Protein AF-A0A7S4N6F6-F1 (afdb_monomer_lite)

InterPro domains:
  IPR013865 Protein FAM32A [PTHR13282] (11-123)

Organism: NCBI:txid180227

Sequence (123 aa):
MFLQTANRMADSYENVQTGKLKLKKSDKMLAVKGDKKKKRRKKKKIVEEYPSSPPRDVDPPLEHGFVDTRTEAEKRFDKIQREREEKKIDQMAEKSYKERVQGLNSYLDKLPQHFDIPKVGPG

Secondary structure (DSSP, 8-state):
-------SSSGGGTT---S----TTGGGSS-----------------------------------------HHHHHHHHHHHHHHHHHHHHHHHS-HHHHHHHHHHHHHHS-S--S-------

Radius of gyration: 31.44 Å; chains: 1; bounding box: 40×61×106 Å

Structure (mmCIF, N/CA/C/O backbone):
data_AF-A0A7S4N6F6-F1
#
_entry.id   AF-A0A7S4N6F6-F1
#
loop_
_atom_site.group_PDB
_atom_site.id
_atom_site.type_symbol
_atom_site.label_atom_id
_atom_site.label_alt_id
_atom_site.label_comp_id
_atom_site.label_asym_id
_atom_site.label_entity_id
_atom_site.label_seq_id
_atom_site.pdbx_PDB_ins_code
_atom_site.Cartn_x
_atom_site.Cartn_y
_atom_site.Cartn_z
_atom_site.occupancy
_atom_site.B_iso_or_equiv
_atom_site.auth_seq_id
_atom_site.auth_comp_id
_atom_site.auth_asym_id
_atom_site.auth_atom_id
_atom_site.pdbx_PDB_model_num
ATOM 1 N N . MET A 1 1 ? 6.443 -4.260 -78.757 1.00 37.12 1 MET A N 1
ATOM 2 C CA . MET A 1 1 ? 6.206 -2.842 -79.090 1.00 37.12 1 MET A CA 1
ATOM 3 C C . MET A 1 1 ? 5.091 -2.326 -78.195 1.00 37.12 1 MET A C 1
ATOM 5 O O . MET A 1 1 ? 4.012 -2.878 -78.313 1.00 37.12 1 MET A O 1
ATOM 9 N N . PHE A 1 2 ? 5.406 -1.328 -77.351 1.00 42.81 2 PHE A N 1
ATOM 10 C CA . PHE A 1 2 ? 4.512 -0.344 -76.698 1.00 42.81 2 PHE A CA 1
ATOM 11 C C . PHE A 1 2 ? 3.354 -0.873 -75.820 1.00 42.81 2 PHE A C 1
ATOM 13 O O . PHE A 1 2 ? 2.729 -1.863 -76.147 1.00 42.81 2 PHE A O 1
ATOM 20 N N . LEU A 1 3 ? 2.894 -0.281 -74.719 1.00 44.47 3 LEU A N 1
ATOM 21 C CA . LEU A 1 3 ? 3.261 0.753 -73.735 1.00 44.47 3 LEU A CA 1
ATOM 22 C C . LEU A 1 3 ? 2.196 0.492 -72.635 1.00 44.47 3 LEU A C 1
ATOM 24 O O . LEU A 1 3 ? 1.021 0.348 -72.947 1.00 44.47 3 LEU A O 1
ATOM 28 N N . GLN A 1 4 ? 2.574 0.112 -71.417 1.00 50.50 4 GLN A N 1
ATOM 29 C CA . GLN A 1 4 ? 2.760 1.017 -70.280 1.00 50.50 4 GLN A CA 1
ATOM 30 C C . GLN A 1 4 ? 1.452 1.584 -69.685 1.00 50.50 4 GLN A C 1
ATOM 32 O O . GLN A 1 4 ? 0.794 2.443 -70.252 1.00 50.50 4 GLN A O 1
ATOM 37 N N . THR A 1 5 ? 1.151 1.079 -68.483 1.00 57.84 5 THR A N 1
ATOM 38 C CA . THR A 1 5 ? 0.641 1.805 -67.306 1.00 57.84 5 THR A CA 1
ATOM 39 C C . THR A 1 5 ? -0.461 2.845 -67.509 1.00 57.84 5 THR A C 1
ATOM 41 O O . THR A 1 5 ? -0.199 4.017 -67.765 1.00 57.84 5 THR A O 1
ATOM 44 N N . ALA A 1 6 ? -1.676 2.468 -67.139 1.00 56.97 6 ALA A N 1
ATOM 45 C CA . ALA A 1 6 ? -2.586 3.374 -66.456 1.00 56.97 6 ALA A CA 1
ATOM 46 C C . ALA A 1 6 ? -3.355 2.548 -65.421 1.00 56.97 6 ALA A C 1
ATOM 48 O O . ALA A 1 6 ? -3.693 1.402 -65.694 1.00 56.97 6 ALA A O 1
ATOM 49 N N . ASN A 1 7 ? -3.616 3.127 -64.249 1.00 57.66 7 ASN A N 1
ATOM 50 C CA . ASN A 1 7 ? -4.503 2.591 -63.202 1.00 57.66 7 ASN A CA 1
ATOM 51 C C . ASN A 1 7 ? -3.883 1.613 -62.187 1.00 57.66 7 ASN A C 1
ATOM 53 O O . ASN A 1 7 ? -4.425 0.547 -61.940 1.00 57.66 7 ASN A O 1
ATOM 57 N N . ARG A 1 8 ? -2.783 1.996 -61.520 1.00 58.06 8 ARG A N 1
ATOM 58 C CA . ARG A 1 8 ? -2.387 1.366 -60.234 1.00 58.06 8 ARG A CA 1
ATOM 59 C C . ARG A 1 8 ? -2.538 2.292 -59.015 1.00 58.06 8 ARG A C 1
ATOM 61 O O . ARG A 1 8 ? -2.219 1.898 -57.905 1.00 58.06 8 ARG A O 1
ATOM 68 N N . MET A 1 9 ? -3.005 3.527 -59.217 1.00 58.34 9 MET A N 1
ATOM 69 C CA . MET A 1 9 ? -3.120 4.546 -58.159 1.00 58.34 9 MET A CA 1
ATOM 70 C C . MET A 1 9 ? -4.573 4.947 -57.852 1.00 58.34 9 MET A C 1
ATOM 72 O O . MET A 1 9 ? -4.800 5.762 -56.966 1.00 58.34 9 MET A O 1
ATOM 76 N N . ALA A 1 10 ? -5.550 4.395 -58.584 1.00 58.53 10 ALA A N 1
ATOM 77 C CA . ALA A 1 10 ? -6.976 4.663 -58.384 1.00 58.53 10 ALA A CA 1
ATOM 78 C C . ALA A 1 10 ? -7.581 3.760 -57.290 1.00 58.53 10 ALA A C 1
ATOM 80 O O . ALA A 1 10 ? -8.317 4.252 -56.438 1.00 58.53 10 ALA A O 1
ATOM 81 N N . ASP A 1 11 ? -7.176 2.486 -57.237 1.00 62.75 11 ASP A N 1
ATOM 82 C CA . ASP A 1 11 ? -7.696 1.495 -56.276 1.00 62.75 11 ASP A CA 1
ATOM 83 C C . ASP A 1 11 ? -7.373 1.839 -54.812 1.00 62.75 11 ASP A C 1
ATOM 85 O O . ASP A 1 11 ? -8.121 1.503 -53.898 1.00 62.75 11 ASP A O 1
ATOM 89 N N . SER A 1 12 ? -6.274 2.557 -54.554 1.00 62.44 12 SER A N 1
ATOM 90 C CA . SER A 1 12 ? -5.864 2.917 -53.190 1.00 62.44 12 SER A CA 1
ATOM 91 C C . SER A 1 12 ? -6.727 4.006 -52.539 1.00 62.44 12 SER A C 1
ATOM 93 O O . SER A 1 12 ? -6.588 4.240 -51.339 1.00 62.44 12 SER A O 1
ATOM 95 N N . TYR A 1 13 ? -7.604 4.676 -53.296 1.00 69.12 13 TYR A N 1
ATOM 96 C CA . TYR A 1 13 ? -8.435 5.783 -52.803 1.00 69.12 13 TYR A CA 1
ATOM 97 C C . TYR A 1 13 ? -9.944 5.539 -52.931 1.00 69.12 13 TYR A C 1
ATOM 99 O O . TYR A 1 13 ? -10.727 6.413 -52.562 1.00 69.12 13 TYR A O 1
ATOM 107 N N . GLU A 1 14 ? -10.364 4.357 -53.387 1.00 72.50 14 GLU A N 1
ATOM 108 C CA . GLU A 1 14 ? -11.777 4.041 -53.640 1.00 72.50 14 GLU A CA 1
ATOM 109 C C . GLU A 1 14 ? -12.640 4.091 -52.362 1.00 72.50 14 GLU A C 1
ATOM 111 O O . GLU A 1 14 ? -13.781 4.547 -52.385 1.00 72.50 14 GLU A O 1
ATOM 116 N N . ASN A 1 15 ? -12.064 3.737 -51.207 1.00 74.06 15 ASN A N 1
ATOM 117 C CA . ASN A 1 15 ? -12.791 3.668 -49.932 1.00 74.06 15 ASN A CA 1
ATOM 118 C C . ASN A 1 15 ? -12.685 4.945 -49.078 1.00 74.06 15 ASN A C 1
ATOM 120 O O . ASN A 1 15 ? -13.142 4.970 -47.930 1.00 74.06 15 ASN A O 1
ATOM 124 N N . VAL A 1 16 ? -12.073 6.013 -49.597 1.00 75.38 16 VAL A N 1
ATOM 125 C CA . VAL A 1 16 ? -11.872 7.258 -48.845 1.00 75.38 16 VAL A CA 1
ATOM 126 C C . VAL A 1 16 ? -13.090 8.166 -49.012 1.00 75.38 16 VAL A C 1
ATOM 128 O O . VAL A 1 16 ? -13.386 8.657 -50.097 1.00 75.38 16 VAL A O 1
ATOM 131 N N . GLN A 1 17 ? -13.801 8.435 -47.916 1.00 72.00 17 GLN A N 1
ATOM 132 C CA . GLN A 1 17 ? -14.928 9.370 -47.916 1.00 72.00 17 GLN A CA 1
ATOM 133 C C . GLN A 1 17 ? -14.420 10.814 -48.073 1.00 72.00 17 GLN A C 1
ATOM 135 O O . GLN A 1 17 ? -13.917 11.411 -47.125 1.00 72.00 17 GLN A O 1
ATOM 140 N N . THR A 1 18 ? -14.576 11.402 -49.260 1.00 77.31 18 THR A N 1
ATOM 141 C CA . THR A 1 18 ? -14.080 12.754 -49.604 1.00 77.31 18 THR A CA 1
ATOM 142 C C . THR A 1 18 ? -15.026 13.901 -49.204 1.00 77.31 18 THR A C 1
ATOM 144 O O . THR A 1 18 ? -14.831 15.051 -49.596 1.00 77.31 18 THR A O 1
ATOM 147 N N . GLY A 1 19 ? -16.057 13.625 -48.398 1.00 82.00 19 GLY A N 1
ATOM 148 C CA . GLY A 1 19 ? -17.061 14.606 -47.971 1.00 82.00 19 GLY A CA 1
ATOM 149 C C . GLY A 1 19 ? -16.772 15.262 -46.614 1.00 82.00 19 GLY A C 1
ATOM 150 O O . GLY A 1 19 ? -16.211 14.650 -45.708 1.00 82.00 19 GLY A O 1
ATOM 151 N N . LYS A 1 20 ? -17.230 16.509 -46.426 1.00 80.19 20 LYS A N 1
ATOM 152 C CA . LYS A 1 20 ? -17.164 17.210 -45.129 1.00 80.19 20 LYS A CA 1
ATOM 153 C C . LYS A 1 20 ? -18.010 16.473 -44.078 1.00 80.19 20 LYS A C 1
ATOM 155 O O . LYS A 1 20 ? -19.235 16.419 -44.195 1.00 80.19 20 LYS A O 1
ATOM 160 N N . LEU A 1 21 ? -17.353 15.943 -43.043 1.00 76.00 21 LEU A N 1
ATOM 161 C CA . LEU A 1 21 ? -17.960 15.153 -41.966 1.00 76.00 21 LEU A CA 1
ATOM 162 C C . LEU A 1 21 ? -19.003 15.972 -41.183 1.00 76.00 21 LEU A C 1
ATOM 164 O O . LEU A 1 21 ? -18.671 16.957 -40.524 1.00 76.00 21 LEU A O 1
ATOM 168 N N . LYS A 1 22 ? -20.271 15.549 -41.230 1.00 78.62 22 LYS A N 1
ATOM 169 C CA . LYS A 1 22 ? -21.369 16.127 -40.438 1.00 78.62 22 LYS A CA 1
ATOM 170 C C . LYS A 1 22 ? -21.729 15.175 -39.302 1.00 78.62 22 LYS A C 1
ATOM 172 O O . LYS A 1 22 ? -22.302 14.112 -39.529 1.00 78.62 22 LYS A O 1
ATOM 177 N N . LEU A 1 23 ? -21.408 15.556 -38.067 1.00 77.62 23 LEU A N 1
ATOM 178 C CA . LEU A 1 23 ? -21.771 14.781 -36.884 1.00 77.62 23 LEU A CA 1
ATOM 179 C C . LEU A 1 23 ? -23.238 15.042 -36.542 1.00 77.62 23 LEU A C 1
ATOM 181 O O . LEU A 1 23 ? -23.638 16.167 -36.240 1.00 77.62 23 LEU A O 1
ATOM 185 N N . LYS A 1 24 ? -24.056 13.990 -36.557 1.00 68.69 24 LYS A N 1
ATOM 186 C CA . LYS A 1 24 ? -25.466 14.059 -36.160 1.00 68.69 24 LYS A CA 1
ATOM 187 C C . LYS A 1 24 ? -25.552 14.346 -34.655 1.00 68.69 24 LYS A C 1
ATOM 189 O O . LYS A 1 24 ? -2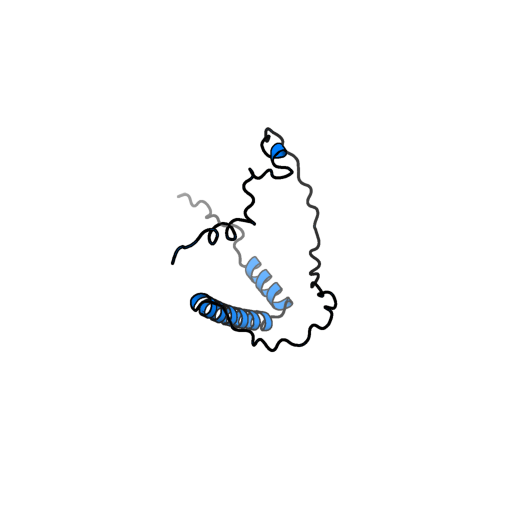5.634 13.400 -33.875 1.00 68.69 24 LYS A O 1
ATOM 194 N N . LYS A 1 25 ? -25.491 15.640 -34.286 1.00 54.47 25 LYS A N 1
ATOM 195 C CA . LYS A 1 25 ? -25.859 16.323 -33.013 1.00 54.47 25 LYS A CA 1
ATOM 196 C C . LYS A 1 25 ? -24.942 17.509 -32.634 1.00 54.47 25 LYS A C 1
ATOM 198 O O . LYS A 1 25 ? -25.197 18.119 -31.596 1.00 54.47 25 LYS A O 1
ATOM 203 N N . SER A 1 26 ? -23.925 17.878 -33.424 1.00 56.34 26 SER A N 1
ATOM 204 C CA . SER A 1 26 ? -22.990 18.962 -33.046 1.00 56.34 26 SER A CA 1
ATOM 205 C C . SER A 1 26 ? -23.641 20.346 -32.938 1.00 56.34 26 SER A C 1
ATOM 207 O O . SER A 1 26 ? -23.209 21.155 -32.122 1.00 56.34 26 SER A O 1
ATOM 209 N N . ASP A 1 27 ? -24.731 20.592 -33.669 1.00 56.31 27 ASP A N 1
ATOM 210 C CA . ASP A 1 27 ? -25.402 21.903 -33.693 1.00 56.31 27 ASP A CA 1
ATOM 211 C C . ASP A 1 27 ? -26.067 22.281 -32.358 1.00 56.31 27 ASP A C 1
ATOM 213 O O . ASP A 1 27 ? -26.442 23.430 -32.150 1.00 56.31 27 ASP A O 1
ATOM 217 N N . LYS A 1 28 ? -26.190 21.336 -31.415 1.00 52.69 28 LYS A N 1
ATOM 218 C CA . LYS A 1 28 ? -26.746 21.595 -30.077 1.00 52.69 28 LYS A CA 1
ATOM 219 C C . LYS A 1 28 ? -25.689 21.848 -28.996 1.00 52.69 28 LYS A C 1
ATOM 221 O O . LYS A 1 28 ? -26.071 22.099 -27.857 1.00 52.69 28 LYS A O 1
ATOM 226 N N . MET A 1 29 ? -24.389 21.773 -29.304 1.00 52.12 29 MET A N 1
ATOM 227 C CA . MET A 1 29 ? -23.325 21.887 -28.287 1.00 52.12 29 MET A CA 1
ATOM 228 C C . MET A 1 29 ? -22.622 23.253 -28.229 1.00 52.12 29 MET A C 1
ATOM 230 O O . MET A 1 29 ? -21.764 23.438 -27.373 1.00 52.12 29 MET A O 1
ATOM 234 N N . LEU A 1 30 ? -23.001 24.226 -29.068 1.00 50.94 30 LEU A N 1
ATOM 235 C CA . LEU A 1 30 ? -22.355 25.552 -29.114 1.00 50.94 30 LEU A CA 1
ATOM 236 C C . LEU A 1 30 ? -23.170 26.702 -28.494 1.00 50.94 30 LEU A C 1
ATOM 238 O O . LEU A 1 30 ? -22.838 27.865 -28.693 1.00 50.94 30 LEU A O 1
ATOM 242 N N . ALA A 1 31 ? -24.191 26.409 -27.684 1.00 46.44 31 ALA A N 1
ATOM 243 C CA . ALA A 1 31 ? -24.908 27.426 -26.912 1.00 46.44 31 ALA A CA 1
ATOM 244 C C . ALA A 1 31 ? -24.939 27.056 -25.422 1.00 46.44 31 ALA A C 1
ATOM 246 O O . ALA A 1 31 ? -25.853 26.380 -24.957 1.00 46.44 31 ALA A O 1
ATOM 247 N N . VAL A 1 32 ? -23.938 27.503 -24.658 1.00 41.03 32 VAL A N 1
ATOM 248 C CA . VAL A 1 32 ? -23.980 27.469 -23.188 1.00 41.03 32 VAL A CA 1
ATOM 249 C C . VAL A 1 32 ? -23.895 28.899 -22.667 1.00 41.03 32 VAL A C 1
ATOM 251 O O . VAL A 1 32 ? -22.817 29.464 -22.506 1.00 41.03 32 VAL A O 1
ATOM 254 N N . LYS A 1 33 ? -25.067 29.474 -22.390 1.00 36.25 33 LYS A N 1
ATOM 255 C CA . LYS A 1 33 ? -25.258 30.635 -21.519 1.00 36.25 33 LYS A CA 1
ATOM 256 C C . LYS A 1 33 ? -26.215 30.187 -20.409 1.00 36.25 33 LYS A C 1
ATOM 258 O O . LYS A 1 33 ? -27.322 29.783 -20.728 1.00 36.25 33 LYS A O 1
ATOM 263 N N . GLY A 1 34 ? -25.742 30.233 -19.158 1.00 42.38 34 GLY A N 1
ATOM 264 C CA . GLY A 1 34 ? -26.527 30.236 -17.911 1.00 42.38 34 GLY A CA 1
ATOM 265 C C . GLY A 1 34 ? -27.420 29.025 -17.604 1.00 42.38 34 GLY A C 1
ATOM 266 O O . GLY A 1 34 ? -28.414 28.799 -18.270 1.00 42.38 34 GLY A O 1
ATOM 267 N N . ASP A 1 35 ? -27.103 28.270 -16.544 1.00 43.28 35 ASP A N 1
ATOM 268 C CA . ASP A 1 35 ? -27.948 28.217 -15.332 1.00 43.28 35 ASP A CA 1
ATOM 269 C C . ASP A 1 35 ? -27.581 27.066 -14.379 1.00 43.28 35 ASP A C 1
ATOM 271 O O . ASP A 1 35 ? -27.396 25.904 -14.753 1.00 43.28 35 ASP A O 1
ATOM 275 N N . LYS A 1 36 ? -27.504 27.411 -13.088 1.00 49.50 36 LYS A N 1
ATOM 276 C CA . LYS A 1 36 ? -27.312 26.496 -11.953 1.00 49.50 36 LYS A CA 1
ATOM 277 C C . LYS A 1 36 ? -28.494 25.525 -11.844 1.00 49.50 36 LYS A C 1
ATOM 279 O O . LYS A 1 36 ? -29.618 25.948 -11.589 1.00 49.50 36 LYS A O 1
ATOM 284 N N . LYS A 1 37 ? -28.235 24.209 -11.860 1.00 50.22 37 LYS A N 1
ATOM 285 C CA . LYS A 1 37 ? -29.225 23.194 -11.447 1.00 50.22 37 LYS A CA 1
ATOM 286 C C . LYS A 1 37 ? -28.620 22.149 -10.502 1.00 50.22 37 LYS A C 1
ATOM 288 O O . LYS A 1 37 ? -27.707 21.409 -10.861 1.00 50.22 37 LYS A O 1
ATOM 293 N N . LYS A 1 38 ? -29.158 22.100 -9.273 1.00 53.41 38 LYS A N 1
ATOM 294 C CA . LYS A 1 38 ? -28.872 21.120 -8.203 1.00 53.41 38 LYS A CA 1
ATOM 295 C C . LYS A 1 38 ? -28.935 19.680 -8.741 1.00 53.41 38 LYS A C 1
ATOM 297 O O . LYS A 1 38 ? -30.000 19.220 -9.152 1.00 53.41 38 LYS A O 1
ATOM 302 N N . LYS A 1 39 ? -27.826 18.934 -8.672 1.00 51.19 39 LYS A N 1
ATOM 303 C CA . LYS A 1 39 ? -27.761 17.521 -9.087 1.00 51.19 39 LYS A CA 1
ATOM 304 C C . LYS A 1 39 ? -28.016 16.595 -7.890 1.00 51.19 39 LYS A C 1
ATOM 306 O O . LYS A 1 39 ? -27.143 16.387 -7.051 1.00 51.19 39 LYS A O 1
ATOM 311 N N . ARG A 1 40 ? -29.224 16.022 -7.812 1.00 56.44 40 ARG A N 1
ATOM 312 C CA . ARG A 1 40 ? -29.564 14.921 -6.888 1.00 56.44 40 ARG A CA 1
ATOM 313 C C . ARG A 1 40 ? -28.733 13.679 -7.252 1.00 56.44 40 ARG A C 1
ATOM 315 O O . ARG A 1 40 ? -28.715 13.264 -8.410 1.00 56.44 40 ARG A O 1
ATOM 322 N N . ARG A 1 41 ? -28.043 13.086 -6.271 1.00 57.00 41 ARG A N 1
ATOM 323 C CA . ARG A 1 41 ? -27.229 11.865 -6.422 1.00 57.00 41 ARG A CA 1
ATOM 324 C C . ARG A 1 41 ? -28.148 10.652 -6.629 1.00 57.00 41 ARG A C 1
ATOM 326 O O . ARG A 1 41 ? -28.819 10.233 -5.692 1.00 57.00 41 ARG A O 1
ATOM 333 N N . LYS A 1 42 ? -28.163 10.060 -7.828 1.00 53.19 42 LYS A N 1
ATOM 334 C CA . LYS A 1 42 ? -28.643 8.681 -8.035 1.00 53.19 42 LYS A CA 1
ATOM 335 C C . LYS A 1 42 ? -27.443 7.742 -7.903 1.00 53.19 42 LYS A C 1
ATOM 337 O O . LYS A 1 42 ? -26.569 7.743 -8.765 1.00 53.19 42 LYS A O 1
ATOM 342 N N . LYS A 1 43 ? -27.395 6.974 -6.808 1.00 53.19 43 LYS A N 1
ATOM 343 C CA . LYS A 1 43 ? -26.486 5.831 -6.634 1.00 53.19 43 LYS A CA 1
ATOM 344 C C . LYS A 1 43 ? -26.828 4.792 -7.709 1.00 53.19 43 LYS A C 1
ATOM 346 O O . LYS A 1 43 ? -27.882 4.169 -7.627 1.00 53.19 43 LYS A O 1
ATOM 351 N N . LYS A 1 44 ? -25.973 4.627 -8.719 1.00 47.38 44 LYS A N 1
ATOM 352 C CA . LYS A 1 44 ? -25.997 3.440 -9.581 1.00 47.38 44 LYS A CA 1
ATOM 353 C C . LYS A 1 44 ? -25.113 2.391 -8.914 1.00 47.38 44 LYS A C 1
ATOM 355 O O . LYS A 1 44 ? -23.916 2.612 -8.766 1.00 47.38 44 LYS A O 1
ATOM 360 N N . LYS A 1 45 ? -25.736 1.305 -8.448 1.00 42.84 45 LYS A N 1
ATOM 361 C CA . LYS A 1 45 ? -25.050 0.057 -8.106 1.00 42.84 45 LYS A CA 1
ATOM 362 C C . LYS A 1 45 ? -24.337 -0.413 -9.378 1.00 42.84 45 LYS A C 1
ATOM 364 O O . LYS A 1 45 ? -25.004 -0.635 -10.382 1.00 42.84 45 LYS A O 1
ATOM 369 N N . ILE A 1 46 ? -23.009 -0.476 -9.346 1.00 49.22 46 ILE A N 1
ATOM 370 C CA . ILE A 1 46 ? -22.226 -1.240 -10.316 1.00 49.22 46 ILE A CA 1
ATOM 371 C C . ILE A 1 46 ? -22.466 -2.699 -9.941 1.00 49.22 46 ILE A C 1
ATOM 373 O O . ILE A 1 46 ? -22.047 -3.146 -8.877 1.00 49.22 46 ILE A O 1
ATOM 377 N N . VAL A 1 47 ? -23.271 -3.379 -10.749 1.00 48.81 47 VAL A N 1
ATOM 378 C CA . VAL A 1 47 ? -23.257 -4.835 -10.821 1.00 48.81 47 VAL A CA 1
ATOM 379 C C . VAL A 1 47 ? -22.164 -5.140 -11.832 1.00 48.81 47 VAL A C 1
ATOM 381 O O . VAL A 1 47 ? -22.208 -4.653 -12.959 1.00 48.81 47 VAL A O 1
ATOM 384 N N . GLU A 1 48 ? -21.131 -5.828 -11.367 1.00 50.88 48 GLU A N 1
ATOM 385 C CA . GLU A 1 48 ? -20.028 -6.336 -12.171 1.00 50.88 48 GLU A CA 1
ATOM 386 C C . GLU A 1 48 ? -20.570 -7.497 -13.009 1.00 50.88 48 GLU A C 1
ATOM 388 O O . GLU A 1 48 ? -20.566 -8.657 -12.610 1.00 50.88 48 GLU A O 1
ATOM 393 N N . GLU A 1 49 ? -21.182 -7.141 -14.133 1.00 47.00 49 GLU A N 1
ATOM 394 C CA . GLU A 1 49 ? -21.686 -8.083 -15.118 1.00 47.00 49 GLU A CA 1
ATOM 395 C C . GLU A 1 49 ? -20.501 -8.497 -15.994 1.00 47.00 49 GLU A C 1
ATOM 397 O O . GLU A 1 49 ? -20.061 -7.753 -16.871 1.00 47.00 49 GLU A O 1
ATOM 402 N N . TYR A 1 50 ? -19.934 -9.670 -15.697 1.00 48.22 50 TYR A N 1
ATOM 403 C CA . TYR A 1 50 ? -19.054 -10.381 -16.621 1.00 48.22 50 TYR A CA 1
ATOM 404 C C . TYR A 1 50 ? -19.795 -10.507 -17.959 1.00 48.22 50 TYR A C 1
ATOM 406 O O . TYR A 1 50 ? -20.872 -11.110 -17.974 1.00 48.22 50 TYR A O 1
ATOM 414 N N . PRO A 1 51 ? -19.270 -9.996 -19.087 1.00 50.84 51 PRO A N 1
ATOM 415 C CA . PRO A 1 51 ? -19.850 -10.323 -20.374 1.00 50.84 51 PRO A CA 1
ATOM 416 C C . PRO A 1 51 ? -19.546 -11.798 -20.646 1.00 50.84 51 PRO A C 1
ATOM 418 O O . PRO A 1 51 ? -18.486 -12.152 -21.163 1.00 50.84 51 PRO A O 1
ATOM 421 N N . SER A 1 52 ? -20.481 -12.672 -20.265 1.00 54.72 52 SER A N 1
ATOM 422 C CA . SER A 1 52 ? -20.595 -14.000 -20.854 1.00 54.72 52 SER A CA 1
ATOM 423 C C . SER A 1 52 ? -20.728 -13.767 -22.354 1.00 54.72 52 SER A C 1
ATOM 425 O O . SER A 1 52 ? -21.725 -13.230 -22.838 1.00 54.72 52 SER A O 1
ATOM 427 N N . SER A 1 53 ? -19.640 -14.034 -23.072 1.00 60.66 53 SER A N 1
ATOM 428 C CA . SER A 1 53 ? -19.636 -13.967 -24.525 1.00 60.66 53 SER A CA 1
ATOM 429 C C . SER A 1 53 ? -20.731 -14.907 -25.038 1.00 60.66 53 SER A C 1
ATOM 431 O O . SER A 1 53 ? -20.869 -16.001 -24.485 1.00 60.66 53 SER A O 1
ATOM 433 N N . PRO A 1 54 ? -21.519 -14.516 -26.056 1.00 61.75 54 PRO A N 1
ATOM 434 C CA . PRO A 1 54 ? -22.504 -15.421 -26.638 1.00 61.75 54 PRO A CA 1
ATOM 435 C C . PRO A 1 54 ? -21.797 -16.693 -27.136 1.00 61.75 54 PRO A C 1
ATOM 437 O O . PRO A 1 54 ? -20.604 -16.610 -27.458 1.00 61.75 54 PRO A O 1
ATOM 440 N N . PRO A 1 55 ? -22.487 -17.850 -27.209 1.00 51.84 55 PRO A N 1
ATOM 441 C CA . PRO A 1 55 ? -21.912 -19.057 -27.783 1.00 51.84 55 PRO A CA 1
ATOM 442 C C . PRO A 1 55 ? -21.523 -18.714 -29.217 1.00 51.84 55 PRO A C 1
ATOM 444 O O . PRO A 1 55 ? -22.386 -18.484 -30.060 1.00 51.84 55 PRO A O 1
ATOM 447 N N . ARG A 1 56 ? -20.223 -18.551 -29.461 1.00 58.91 56 ARG A N 1
ATOM 448 C CA . ARG A 1 56 ? -19.712 -18.408 -30.814 1.00 58.91 56 ARG A CA 1
ATOM 449 C C . ARG A 1 56 ? -19.806 -19.792 -31.419 1.00 58.91 56 ARG A C 1
ATOM 451 O O . ARG A 1 56 ? -19.286 -20.744 -30.834 1.00 58.91 56 ARG A O 1
ATOM 458 N N . ASP A 1 57 ? -20.515 -19.882 -32.534 1.00 52.28 57 ASP A N 1
ATOM 459 C CA . ASP A 1 57 ? -20.456 -21.032 -33.419 1.00 52.28 57 ASP A CA 1
ATOM 460 C C . ASP A 1 57 ? -18.990 -21.448 -33.576 1.00 52.28 57 ASP A C 1
ATOM 462 O O . ASP A 1 57 ? -18.095 -20.605 -33.683 1.00 52.28 57 ASP A O 1
ATOM 466 N N . VAL A 1 58 ? -18.746 -22.748 -33.442 1.00 54.97 58 VAL A N 1
ATOM 467 C CA . VAL A 1 58 ? -17.411 -23.329 -33.330 1.00 54.97 58 VAL A CA 1
ATOM 468 C C . VAL A 1 58 ? -16.705 -23.183 -34.677 1.00 54.97 58 VAL A C 1
ATOM 470 O O . VAL A 1 58 ? -16.767 -24.074 -35.520 1.00 54.97 58 VAL A O 1
ATOM 473 N N . ASP A 1 59 ? -16.049 -22.044 -34.889 1.00 59.91 59 ASP A N 1
ATOM 474 C CA . ASP A 1 59 ? -15.045 -21.903 -35.936 1.00 59.91 59 ASP A CA 1
ATOM 475 C C . ASP A 1 59 ? -13.960 -22.972 -35.692 1.00 59.91 59 ASP A C 1
ATOM 477 O O . ASP A 1 59 ? -13.540 -23.164 -34.541 1.00 59.91 59 ASP A O 1
ATOM 481 N N . PRO A 1 60 ? -13.510 -23.710 -36.727 1.00 62.44 60 PRO A N 1
ATOM 482 C CA . PRO A 1 60 ? -12.488 -24.734 -36.557 1.00 62.44 60 PRO A CA 1
ATOM 483 C C . PRO A 1 60 ? -11.235 -24.118 -35.915 1.00 62.44 60 PRO A C 1
ATOM 485 O O . PRO A 1 60 ? -10.886 -22.989 -36.270 1.00 62.44 60 PRO A O 1
ATOM 488 N N . PRO A 1 61 ? -10.553 -24.819 -34.983 1.00 55.31 61 PRO A N 1
ATOM 489 C CA . PRO A 1 61 ? -9.384 -24.285 -34.295 1.00 55.31 61 PRO A CA 1
ATOM 490 C C . PRO A 1 61 ? -8.309 -23.876 -35.303 1.00 55.31 61 PRO A C 1
ATOM 492 O O . PRO A 1 61 ? -7.558 -24.703 -35.816 1.00 55.31 61 PRO A O 1
ATOM 495 N N . LEU A 1 62 ? -8.231 -22.585 -35.614 1.00 58.22 62 LEU A N 1
ATOM 496 C CA . LEU A 1 62 ? -7.071 -22.037 -36.286 1.00 58.22 62 LEU A CA 1
ATOM 497 C C . LEU A 1 62 ? -5.948 -22.087 -35.253 1.00 58.22 62 LEU A C 1
ATOM 499 O O . LEU A 1 62 ? -5.896 -21.252 -34.352 1.00 58.22 62 LEU A O 1
ATOM 503 N N . GLU A 1 63 ? -5.059 -23.072 -35.388 1.00 60.50 63 GLU A N 1
ATOM 504 C CA . GLU A 1 63 ? -3.773 -23.176 -34.683 1.00 60.50 63 GLU A CA 1
ATOM 505 C C . GLU A 1 63 ? -2.819 -22.033 -35.079 1.00 60.50 63 GLU A C 1
ATOM 507 O O . GLU A 1 63 ? -1.662 -22.228 -35.444 1.00 60.50 63 GLU A O 1
ATOM 512 N N . HIS A 1 64 ? -3.290 -20.792 -35.035 1.00 58.41 64 HIS A N 1
ATOM 513 C CA . HIS A 1 64 ? -2.415 -19.638 -35.054 1.00 58.41 64 HIS A CA 1
ATOM 514 C C . HIS A 1 64 ? -1.977 -19.430 -33.613 1.00 58.41 64 HIS A C 1
ATOM 516 O O . HIS A 1 64 ? -2.678 -18.801 -32.819 1.00 58.41 64 HIS A O 1
ATOM 522 N N . GLY A 1 65 ? -0.831 -20.027 -33.269 1.00 60.31 65 GLY A N 1
ATOM 523 C CA . GLY A 1 65 ? -0.143 -19.756 -32.014 1.00 60.31 65 GLY A CA 1
ATOM 524 C C . GLY A 1 65 ? -0.153 -18.252 -31.765 1.00 60.31 65 GLY A C 1
ATOM 525 O O . GLY A 1 65 ? 0.179 -17.478 -32.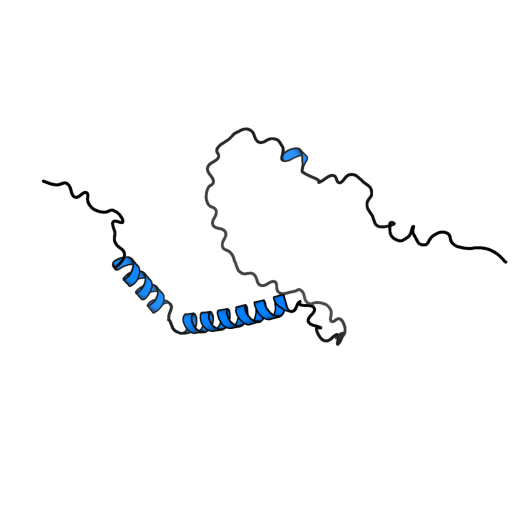660 1.00 60.31 65 GLY A O 1
ATOM 526 N N . PHE A 1 66 ? -0.625 -17.840 -30.589 1.00 70.56 66 PHE A N 1
ATOM 527 C CA . PHE A 1 66 ? -0.744 -16.435 -30.222 1.00 70.56 66 PHE A CA 1
ATOM 528 C C . PHE A 1 66 ? 0.649 -15.795 -30.268 1.00 70.56 66 PHE A C 1
ATOM 530 O O . PHE A 1 66 ? 1.436 -15.911 -29.328 1.00 70.56 66 PHE A O 1
ATOM 537 N N . VAL A 1 67 ? 0.991 -15.181 -31.401 1.00 78.31 67 VAL A N 1
ATOM 538 C CA . VAL A 1 67 ? 2.261 -14.482 -31.561 1.00 78.31 67 VAL A CA 1
ATOM 539 C C . VAL A 1 67 ? 2.137 -13.191 -30.771 1.00 78.31 67 VAL A C 1
ATOM 541 O O . VAL A 1 67 ? 1.312 -12.338 -31.088 1.00 78.31 67 VAL A O 1
ATOM 544 N N . ASP A 1 68 ? 2.934 -13.060 -29.714 1.00 81.25 68 ASP A N 1
ATOM 545 C CA . ASP A 1 68 ? 2.936 -11.869 -28.874 1.00 81.25 68 ASP A CA 1
ATOM 546 C C . ASP A 1 68 ? 3.503 -10.672 -29.657 1.00 81.25 68 ASP A C 1
ATOM 548 O O . ASP A 1 68 ? 4.723 -10.488 -29.753 1.00 81.25 68 ASP A O 1
ATOM 552 N N . THR A 1 69 ? 2.598 -9.864 -30.215 1.00 90.75 69 THR A N 1
ATOM 553 C CA . THR A 1 69 ? 2.896 -8.659 -31.002 1.00 90.75 69 THR A CA 1
ATOM 554 C C . THR A 1 69 ? 3.355 -7.475 -30.147 1.00 90.75 69 THR A C 1
ATOM 556 O O . THR A 1 69 ? 3.544 -6.383 -30.683 1.00 90.75 69 THR A O 1
ATOM 559 N N . ARG A 1 70 ? 3.499 -7.646 -28.825 1.00 91.62 70 ARG A N 1
ATOM 560 C CA . ARG A 1 70 ? 3.890 -6.562 -27.918 1.00 91.62 70 ARG A CA 1
ATOM 561 C C . ARG A 1 70 ? 5.327 -6.120 -28.131 1.00 91.62 70 ARG A C 1
ATOM 563 O O . ARG A 1 70 ? 6.231 -6.932 -28.374 1.00 91.62 70 ARG A O 1
ATOM 570 N N . THR A 1 71 ? 5.545 -4.825 -27.945 1.00 95.31 71 THR A N 1
ATOM 571 C CA . THR A 1 71 ? 6.882 -4.224 -27.983 1.00 95.31 71 THR A CA 1
ATOM 572 C C . THR A 1 71 ? 7.720 -4.655 -26.771 1.00 95.31 71 THR A C 1
ATOM 574 O O . THR A 1 71 ? 7.197 -5.094 -25.745 1.00 95.31 71 THR A O 1
ATOM 577 N N . GLU A 1 72 ? 9.051 -4.535 -26.844 1.00 93.62 72 GLU A N 1
ATOM 578 C CA . GLU A 1 72 ? 9.916 -4.878 -25.701 1.00 93.62 72 GLU A CA 1
ATOM 579 C C . GLU A 1 72 ? 9.606 -4.039 -24.453 1.00 93.62 72 GLU A C 1
ATOM 581 O O . GLU A 1 72 ? 9.674 -4.542 -23.329 1.00 93.62 72 GLU A O 1
ATOM 586 N N . ALA A 1 73 ? 9.244 -2.769 -24.650 1.00 94.75 73 ALA A N 1
ATOM 587 C CA . ALA A 1 73 ? 8.855 -1.866 -23.575 1.00 94.75 73 ALA A CA 1
ATOM 588 C C . ALA A 1 73 ? 7.568 -2.338 -22.881 1.00 94.75 73 ALA A C 1
ATOM 590 O O . ALA A 1 73 ? 7.528 -2.407 -21.652 1.00 94.75 73 ALA A O 1
ATOM 591 N N . GLU 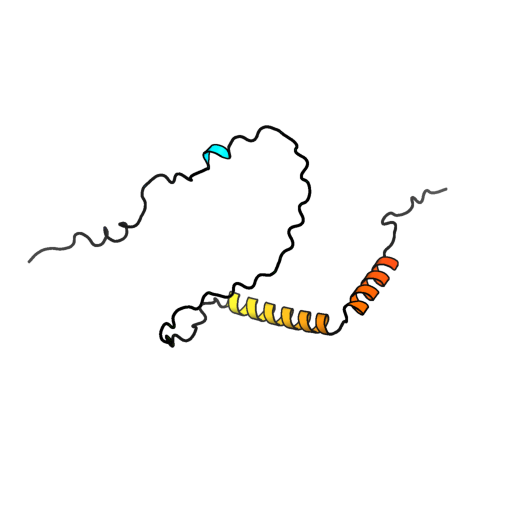A 1 74 ? 6.557 -2.743 -23.654 1.00 94.75 74 GLU A N 1
ATOM 592 C CA . GLU A 1 74 ? 5.310 -3.317 -23.133 1.00 94.75 74 GLU A CA 1
ATOM 593 C C . GLU A 1 74 ? 5.572 -4.609 -22.354 1.00 94.75 74 GLU A C 1
ATOM 595 O O . GLU A 1 74 ? 5.110 -4.758 -21.224 1.00 94.75 74 GLU A O 1
ATOM 600 N N . LYS A 1 75 ? 6.409 -5.505 -22.890 1.00 95.94 75 LYS A N 1
ATOM 601 C CA . LYS A 1 75 ? 6.781 -6.753 -22.204 1.00 95.94 75 LYS A CA 1
ATOM 602 C C . LYS A 1 75 ? 7.456 -6.496 -20.856 1.00 95.94 75 LYS A C 1
ATOM 604 O O . LYS A 1 75 ? 7.221 -7.237 -19.903 1.00 95.94 75 LYS A O 1
ATOM 609 N N . ARG A 1 76 ? 8.306 -5.468 -20.752 1.00 96.44 76 ARG A N 1
ATOM 610 C CA . ARG A 1 76 ? 8.944 -5.081 -19.479 1.00 96.44 76 ARG A CA 1
ATOM 611 C C . ARG A 1 76 ? 7.939 -4.483 -18.501 1.00 96.44 76 ARG A C 1
ATOM 613 O O . ARG A 1 76 ? 7.972 -4.832 -17.324 1.00 96.44 76 ARG A O 1
ATOM 620 N N . PHE A 1 77 ? 7.052 -3.615 -18.979 1.00 97.12 77 PHE A N 1
ATOM 621 C CA . PHE A 1 77 ? 6.005 -3.022 -18.154 1.00 97.12 77 PHE A CA 1
ATOM 622 C C . PHE A 1 77 ? 5.087 -4.094 -17.557 1.00 97.12 77 PHE A C 1
ATOM 624 O O . PHE A 1 77 ? 4.883 -4.106 -16.346 1.00 97.12 77 PHE A O 1
ATOM 631 N N . ASP A 1 78 ? 4.636 -5.048 -18.371 1.00 96.50 78 ASP A N 1
ATOM 632 C CA . ASP A 1 78 ? 3.762 -6.132 -17.922 1.00 96.50 78 ASP A CA 1
ATOM 633 C C . ASP A 1 78 ? 4.427 -7.027 -16.879 1.00 96.50 78 ASP A C 1
ATOM 635 O O . ASP A 1 78 ? 3.777 -7.447 -15.925 1.00 96.50 78 ASP A O 1
ATOM 639 N N . LYS A 1 79 ? 5.726 -7.314 -17.028 1.00 96.56 79 LYS A N 1
ATOM 640 C CA . LYS A 1 79 ? 6.487 -8.060 -16.014 1.00 96.56 79 LYS A CA 1
ATOM 641 C C . LYS A 1 79 ? 6.494 -7.318 -14.680 1.00 96.56 79 LYS A C 1
ATOM 643 O O . LYS A 1 79 ? 6.120 -7.890 -13.664 1.00 96.56 79 LYS A O 1
ATOM 648 N N . ILE A 1 80 ? 6.832 -6.028 -14.698 1.00 97.12 80 ILE A N 1
ATOM 649 C CA . ILE A 1 80 ? 6.840 -5.187 -13.492 1.00 97.12 80 ILE A CA 1
ATOM 650 C C . ILE A 1 80 ? 5.436 -5.091 -12.885 1.00 97.12 80 ILE A C 1
ATOM 652 O O . ILE A 1 80 ? 5.281 -5.066 -11.663 1.00 97.12 80 ILE A O 1
ATOM 656 N N . GLN A 1 81 ? 4.402 -5.003 -13.719 1.00 97.44 81 GLN A N 1
ATOM 657 C CA . GLN A 1 81 ? 3.028 -4.943 -13.253 1.00 97.44 81 GLN A CA 1
ATOM 658 C C . GLN A 1 81 ? 2.615 -6.251 -12.572 1.00 97.44 81 GLN A C 1
ATOM 660 O O . GLN A 1 81 ? 2.107 -6.183 -11.454 1.00 97.44 81 GLN A O 1
ATOM 665 N N . ARG A 1 82 ? 2.916 -7.410 -13.173 1.00 97.00 82 ARG A N 1
ATOM 666 C CA . ARG A 1 82 ? 2.672 -8.724 -12.556 1.00 97.00 82 ARG A CA 1
ATOM 667 C C . ARG A 1 82 ? 3.377 -8.855 -11.211 1.00 97.00 82 ARG A C 1
ATOM 669 O O . ARG A 1 82 ? 2.722 -9.149 -10.222 1.00 97.00 82 ARG A O 1
ATOM 676 N N . GLU A 1 83 ? 4.662 -8.507 -11.136 1.00 97.25 83 GLU A N 1
ATOM 677 C CA . GLU A 1 83 ? 5.413 -8.542 -9.871 1.00 97.25 83 GLU A CA 1
ATOM 678 C C . GLU A 1 83 ? 4.790 -7.643 -8.787 1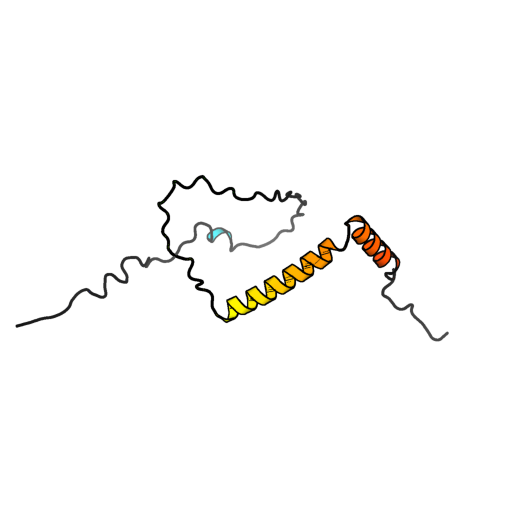.00 97.25 83 GLU A C 1
ATOM 680 O O . GLU A 1 83 ? 4.810 -7.960 -7.597 1.00 97.25 83 GLU A O 1
ATOM 685 N N . ARG A 1 84 ? 4.243 -6.480 -9.167 1.00 97.62 84 ARG A N 1
ATOM 686 C CA . ARG A 1 84 ? 3.552 -5.581 -8.228 1.00 97.62 84 ARG A CA 1
ATOM 687 C C . ARG A 1 84 ? 2.191 -6.122 -7.813 1.00 97.62 84 ARG A C 1
ATOM 689 O O . ARG A 1 84 ? 1.769 -5.865 -6.688 1.00 97.62 84 ARG A O 1
ATOM 696 N N . GLU A 1 85 ? 1.483 -6.778 -8.720 1.00 97.38 85 GLU A N 1
ATOM 697 C CA . GLU A 1 85 ? 0.187 -7.394 -8.451 1.00 97.38 85 GLU A CA 1
ATOM 698 C C . GLU A 1 85 ? 0.336 -8.579 -7.503 1.00 97.38 85 GLU A C 1
ATOM 700 O O . GLU A 1 85 ? -0.371 -8.609 -6.503 1.00 97.38 85 GLU A O 1
ATOM 705 N N . GLU A 1 86 ? 1.315 -9.455 -7.728 1.00 97.06 86 GLU A N 1
ATOM 706 C CA . GLU A 1 86 ? 1.656 -10.564 -6.825 1.00 97.06 86 GLU A CA 1
ATOM 707 C C . GLU A 1 86 ? 1.910 -10.054 -5.402 1.00 97.06 86 GLU A C 1
ATOM 709 O O . GLU A 1 86 ? 1.206 -10.433 -4.470 1.00 97.06 86 GLU A O 1
ATOM 714 N N . LYS A 1 87 ? 2.790 -9.056 -5.242 1.00 96.69 87 LYS A N 1
ATOM 715 C CA . LYS A 1 87 ? 3.064 -8.447 -3.926 1.00 96.69 87 LYS A CA 1
ATOM 716 C C . LYS A 1 87 ? 1.823 -7.842 -3.267 1.00 96.69 87 LYS A C 1
ATOM 718 O O . LYS A 1 87 ? 1.693 -7.873 -2.046 1.00 96.69 87 LYS A O 1
ATOM 723 N N . LYS A 1 88 ? 0.920 -7.240 -4.048 1.00 96.38 88 LYS A N 1
ATOM 724 C CA . LYS A 1 88 ? -0.344 -6.699 -3.519 1.00 96.38 88 LYS A CA 1
ATOM 725 C C . LYS A 1 88 ? -1.289 -7.815 -3.089 1.00 96.38 88 LYS A C 1
ATOM 727 O O . LYS A 1 88 ? -1.966 -7.647 -2.079 1.00 96.38 88 LYS A O 1
ATOM 732 N N . ILE A 1 89 ? -1.355 -8.903 -3.853 1.00 96.31 89 ILE A N 1
ATOM 733 C CA . ILE A 1 89 ? -2.174 -10.073 -3.533 1.00 96.31 89 ILE A CA 1
ATOM 734 C C . ILE A 1 89 ? -1.686 -10.684 -2.223 1.00 96.31 89 ILE A C 1
ATOM 736 O O . ILE A 1 89 ? -2.506 -10.856 -1.324 1.00 96.31 89 ILE A O 1
ATOM 740 N N . ASP A 1 90 ? -0.377 -10.891 -2.071 1.00 95.88 90 ASP A N 1
ATOM 741 C CA . ASP A 1 90 ? 0.216 -11.423 -0.840 1.00 95.88 90 ASP A CA 1
ATOM 742 C C . ASP A 1 90 ? -0.149 -10.547 0.370 1.00 95.88 90 ASP A C 1
ATOM 744 O O . ASP A 1 90 ? -0.754 -11.021 1.330 1.00 95.88 90 ASP A O 1
ATOM 748 N N . GLN A 1 91 ? 0.070 -9.230 0.282 1.00 93.56 91 GLN A N 1
ATOM 749 C CA . GLN A 1 91 ? -0.277 -8.284 1.356 1.00 93.56 91 GLN A CA 1
ATOM 750 C C . GLN A 1 91 ? -1.778 -8.230 1.679 1.00 93.56 91 GLN A C 1
ATOM 752 O O . GLN A 1 91 ? -2.168 -7.972 2.822 1.00 93.56 91 GLN A O 1
ATOM 757 N N . MET A 1 92 ? -2.645 -8.397 0.676 1.00 92.38 92 MET A N 1
ATOM 758 C CA . MET A 1 92 ? -4.094 -8.440 0.891 1.00 92.38 92 MET A CA 1
ATOM 759 C C . MET A 1 92 ? -4.538 -9.766 1.505 1.00 92.38 92 MET A C 1
ATOM 761 O O . MET A 1 92 ? -5.487 -9.761 2.291 1.00 92.38 92 MET A O 1
ATOM 765 N N . ALA A 1 93 ? -3.873 -10.868 1.159 1.00 93.38 93 ALA A N 1
ATOM 766 C CA . ALA A 1 93 ? -4.136 -12.194 1.702 1.00 93.38 93 ALA A CA 1
ATOM 767 C C . ALA A 1 93 ? -3.658 -12.327 3.156 1.00 93.38 93 ALA A C 1
ATOM 769 O O . ALA A 1 93 ? -4.316 -12.998 3.948 1.00 93.38 93 ALA A O 1
ATOM 770 N N . GLU A 1 94 ? -2.575 -11.640 3.529 1.00 95.12 94 GLU A N 1
ATOM 771 C CA . GLU A 1 94 ? -2.030 -11.632 4.893 1.00 95.12 94 GLU A CA 1
ATOM 772 C C . GLU A 1 94 ? -3.024 -11.144 5.960 1.00 95.12 94 GLU A C 1
ATOM 774 O O . GLU A 1 94 ? -2.951 -11.593 7.101 1.00 95.12 94 GLU A O 1
ATOM 779 N N . LYS A 1 95 ? -3.928 -10.208 5.630 1.00 94.56 95 LYS A N 1
ATOM 780 C CA . LYS A 1 95 ? -4.787 -9.534 6.621 1.00 94.56 95 LYS A CA 1
ATOM 781 C C . LYS A 1 95 ? -6.265 -9.791 6.389 1.00 94.56 95 LYS A C 1
ATOM 783 O O . LYS A 1 95 ? -6.829 -9.444 5.343 1.00 94.56 95 LYS A O 1
ATOM 788 N N . SER A 1 96 ? -6.950 -10.242 7.435 1.00 96.75 96 SER A N 1
ATOM 789 C CA . SER A 1 96 ? -8.409 -10.346 7.421 1.00 96.75 96 SER A CA 1
ATOM 790 C C . SER A 1 96 ? -9.068 -8.965 7.293 1.00 96.75 96 SER A C 1
ATOM 792 O O . SER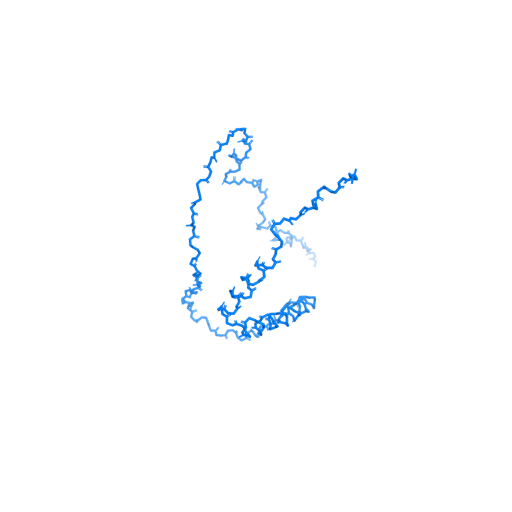 A 1 96 ? -8.513 -7.934 7.680 1.00 96.75 96 SER A O 1
ATOM 794 N N . TYR A 1 97 ? -10.302 -8.912 6.778 1.00 94.94 97 TYR A N 1
ATOM 795 C CA . TYR A 1 97 ? -11.074 -7.664 6.730 1.00 94.94 97 TYR A CA 1
ATOM 796 C C . TYR A 1 97 ? -11.209 -7.022 8.118 1.00 94.94 97 TYR A C 1
ATOM 798 O O . TYR A 1 97 ? -11.045 -5.811 8.254 1.00 94.94 97 TYR A O 1
ATOM 806 N N . LYS A 1 98 ? -11.440 -7.834 9.157 1.00 97.06 98 LYS A N 1
ATOM 807 C CA . LYS A 1 98 ? -11.557 -7.355 10.540 1.00 97.06 98 LYS A CA 1
ATOM 808 C C . LYS A 1 98 ? -10.274 -6.667 11.009 1.00 97.06 98 LYS A C 1
ATOM 810 O O . LYS A 1 98 ? -10.349 -5.587 11.582 1.00 97.06 98 LYS A O 1
ATOM 815 N N . GLU A 1 99 ? -9.116 -7.249 10.717 1.00 96.31 99 GLU A N 1
ATOM 816 C CA . GLU A 1 99 ? -7.805 -6.691 11.071 1.00 96.31 99 GLU A CA 1
ATOM 817 C C . GLU A 1 99 ? -7.512 -5.408 10.293 1.00 96.31 99 GLU A C 1
ATOM 819 O O . GLU A 1 99 ? -6.996 -4.447 10.858 1.00 96.31 99 GLU A O 1
ATOM 824 N N . ARG A 1 100 ? -7.906 -5.341 9.012 1.00 96.19 100 ARG A N 1
ATOM 825 C CA . ARG A 1 100 ? -7.811 -4.107 8.217 1.00 96.19 100 ARG A CA 1
ATOM 826 C C . ARG A 1 100 ? -8.665 -2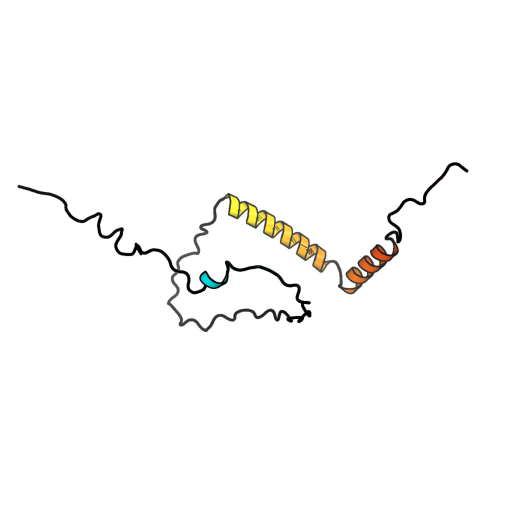.985 8.804 1.00 96.19 100 ARG A C 1
ATOM 828 O O . ARG A 1 100 ? -8.193 -1.855 8.897 1.00 96.19 100 ARG A O 1
ATOM 835 N N . VAL A 1 101 ? -9.891 -3.291 9.228 1.00 97.38 101 VAL A N 1
ATOM 836 C CA . VAL A 1 101 ? -10.778 -2.319 9.886 1.00 97.38 101 VAL A CA 1
ATOM 837 C C . VAL A 1 101 ? -10.219 -1.895 11.242 1.00 97.38 101 VAL A C 1
ATOM 839 O O . VAL A 1 101 ? -10.199 -0.706 11.542 1.00 97.38 101 VAL A O 1
ATOM 842 N N . GLN A 1 102 ? -9.717 -2.834 12.043 1.00 97.38 102 GLN A N 1
ATOM 843 C CA . GLN A 1 102 ? -9.081 -2.520 13.323 1.00 97.38 102 GLN A CA 1
ATOM 844 C C . GLN A 1 102 ? -7.851 -1.628 13.136 1.00 97.38 102 GLN A C 1
ATOM 846 O O . GLN A 1 102 ? -7.751 -0.601 13.797 1.00 97.38 102 GLN A O 1
ATOM 851 N N . GLY A 1 103 ? -6.965 -1.957 12.192 1.00 96.94 103 GLY A N 1
ATOM 852 C CA . GLY A 1 103 ? -5.796 -1.139 11.871 1.00 96.94 103 GLY A CA 1
ATOM 853 C C . GLY A 1 103 ? -6.168 0.265 11.393 1.00 96.94 103 GLY A C 1
ATOM 854 O O . GLY A 1 103 ? -5.526 1.233 11.797 1.00 96.94 103 GLY A O 1
ATOM 855 N N . LEU A 1 104 ? -7.232 0.393 10.592 1.00 97.69 104 LEU A N 1
ATOM 856 C CA . LEU A 1 104 ? -7.763 1.692 10.180 1.00 97.69 104 LEU A CA 1
ATOM 857 C C . LEU A 1 104 ? -8.287 2.487 11.380 1.00 97.69 104 LEU A C 1
ATOM 859 O O . LEU A 1 104 ? -7.919 3.645 11.536 1.00 97.69 104 LEU A O 1
ATOM 863 N N . ASN A 1 105 ? -9.101 1.875 12.238 1.00 96.75 105 ASN A N 1
ATOM 864 C CA . ASN A 1 105 ? -9.655 2.545 13.414 1.00 96.75 105 ASN A CA 1
ATOM 865 C C . ASN A 1 105 ? -8.538 2.999 14.359 1.00 96.75 105 ASN A C 1
ATOM 867 O O . ASN A 1 105 ? -8.478 4.168 14.715 1.00 96.75 105 ASN A O 1
ATOM 871 N N . SER A 1 106 ? -7.573 2.124 14.652 1.00 97.62 106 SER A N 1
ATOM 872 C CA . SER A 1 106 ? -6.404 2.485 15.458 1.00 97.62 106 SER A CA 1
ATOM 873 C C . SER A 1 106 ? -5.543 3.581 14.823 1.00 97.62 106 SER A C 1
ATOM 875 O O . SER A 1 106 ? -4.884 4.324 15.544 1.00 97.62 106 SER A O 1
ATOM 877 N N . TYR A 1 107 ? -5.493 3.679 13.490 1.00 97.12 107 TYR A N 1
ATOM 878 C CA . TYR A 1 107 ? -4.812 4.778 12.802 1.00 97.12 107 TYR A CA 1
ATOM 879 C C . TYR A 1 107 ? -5.587 6.095 12.931 1.00 97.12 107 TYR A C 1
ATOM 881 O O . TYR A 1 107 ? -4.980 7.126 13.212 1.00 97.12 107 TYR A O 1
ATOM 889 N N . LEU A 1 108 ? -6.912 6.058 12.776 1.00 96.19 108 LEU A N 1
ATOM 890 C CA . LEU A 1 108 ? -7.776 7.229 12.929 1.00 96.19 108 LEU A CA 1
ATOM 891 C C . LEU A 1 108 ? -7.768 7.764 14.364 1.00 96.19 108 LEU A C 1
ATOM 893 O O . LEU A 1 108 ? -7.699 8.974 14.545 1.00 96.19 108 LEU A O 1
ATOM 897 N N . ASP A 1 109 ? -7.747 6.882 15.364 1.00 95.62 109 ASP A N 1
ATOM 898 C CA . ASP A 1 109 ? -7.656 7.265 16.778 1.00 95.62 109 ASP A CA 1
ATOM 899 C C . ASP A 1 109 ? -6.338 7.989 17.102 1.00 95.62 109 ASP A C 1
ATOM 901 O O . ASP A 1 109 ? -6.290 8.853 17.975 1.00 95.62 109 ASP A O 1
ATOM 905 N N . LYS A 1 110 ? -5.255 7.641 16.394 1.00 95.50 110 LYS A N 1
ATOM 906 C CA . LYS A 1 110 ? -3.935 8.279 16.539 1.00 95.50 110 LYS A CA 1
ATOM 907 C C . LYS A 1 110 ? -3.807 9.574 15.745 1.00 95.50 110 LYS A C 1
ATOM 909 O O . LYS A 1 110 ? -2.853 10.321 15.965 1.00 95.50 110 LYS A O 1
ATOM 914 N N . LEU A 1 111 ? -4.696 9.817 14.785 1.00 95.12 111 LEU A N 1
ATOM 915 C CA . LEU A 1 111 ? -4.613 10.989 13.930 1.00 95.12 111 LEU A CA 1
ATOM 916 C C . LEU A 1 111 ? -4.958 12.239 14.759 1.00 95.12 111 LEU A C 1
ATOM 918 O O . LEU A 1 111 ? -5.956 12.235 15.483 1.00 95.12 111 LEU A O 1
ATOM 922 N N . PRO A 1 112 ? -4.159 13.317 14.682 1.00 93.00 112 PRO A N 1
ATOM 923 C CA . PRO A 1 112 ? -4.461 14.528 15.426 1.00 93.00 112 PRO A CA 1
ATOM 924 C C . PRO A 1 112 ? -5.788 15.119 14.946 1.00 93.00 112 PRO A C 1
ATOM 926 O O . PRO A 1 112 ? -6.041 15.238 13.748 1.00 93.00 112 PRO A O 1
ATOM 929 N N . GLN A 1 113 ? -6.635 15.510 15.897 1.00 88.50 113 GLN A N 1
ATOM 930 C CA . GLN A 1 113 ? -7.917 16.154 15.594 1.00 88.50 113 GLN A CA 1
ATOM 931 C C . GLN A 1 113 ? -7.722 17.562 15.016 1.00 88.50 113 GLN A C 1
ATOM 933 O O . GLN A 1 113 ? -8.533 18.032 14.219 1.00 88.50 113 GLN A O 1
ATOM 938 N N . HIS A 1 114 ? -6.629 18.225 15.407 1.00 92.25 114 HIS A N 1
ATOM 939 C CA . HIS A 1 114 ? -6.278 19.570 14.978 1.00 92.25 114 HIS A CA 1
ATOM 940 C C . HIS A 1 114 ? -4.931 19.551 14.256 1.00 92.25 114 HIS A C 1
ATOM 942 O O . HIS A 1 114 ? -3.924 19.118 14.807 1.00 92.25 114 HIS A O 1
ATOM 948 N N . PHE A 1 115 ? -4.932 20.040 13.017 1.00 91.19 115 PHE A N 1
ATOM 949 C CA . PHE A 1 115 ? -3.746 20.161 12.162 1.00 91.19 115 PHE A CA 1
ATOM 950 C C . PHE A 1 115 ? -3.150 21.574 12.199 1.00 91.19 115 PHE A C 1
ATOM 952 O O . PHE A 1 115 ? -2.489 21.986 11.250 1.00 91.19 115 PHE A O 1
ATOM 959 N N . ASP A 1 116 ? -3.430 22.330 13.261 1.00 91.69 116 ASP A N 1
ATOM 960 C CA . ASP A 1 116 ? -2.964 23.701 13.431 1.00 91.69 116 ASP A CA 1
ATOM 961 C C . ASP A 1 116 ? -2.171 23.826 14.730 1.00 91.69 116 ASP A C 1
ATOM 963 O O . ASP A 1 116 ? -2.440 23.126 15.713 1.00 91.69 116 ASP A O 1
ATOM 967 N N . ILE A 1 117 ? -1.179 24.708 14.722 1.00 86.94 117 ILE A N 1
ATOM 968 C CA . ILE A 1 117 ? -0.347 24.953 15.892 1.00 86.94 117 ILE A CA 1
ATOM 969 C C . ILE A 1 117 ? -1.087 25.982 16.744 1.00 86.94 117 ILE A C 1
ATOM 971 O O . ILE A 1 117 ? -1.386 27.075 16.252 1.00 86.94 117 ILE A O 1
ATOM 975 N N . PRO A 1 118 ? -1.396 25.676 18.017 1.00 90.06 118 PRO A N 1
ATOM 976 C CA . PRO A 1 118 ? -2.024 26.655 18.886 1.00 90.06 118 PRO A CA 1
ATOM 977 C C . PRO A 1 118 ? -1.154 27.913 18.935 1.00 90.06 118 PRO A C 1
ATOM 979 O O . PRO A 1 118 ? 0.071 27.841 19.058 1.00 90.06 118 PRO A O 1
ATOM 982 N N . LYS A 1 119 ? -1.793 29.077 18.797 1.00 84.88 119 LYS A N 1
ATOM 983 C CA . LYS A 1 119 ? -1.098 30.357 18.674 1.00 84.88 119 LYS A CA 1
ATOM 984 C C . LYS A 1 119 ? -0.358 30.671 19.977 1.00 84.88 119 LYS A C 1
ATOM 986 O O . LYS A 1 119 ? -0.967 31.102 20.950 1.00 84.88 119 LYS A O 1
ATOM 991 N N . VAL A 1 120 ? 0.953 30.448 19.987 1.00 78.06 120 VAL A N 1
ATOM 992 C CA . VAL A 1 120 ? 1.849 30.806 21.092 1.00 78.06 120 VAL A CA 1
ATOM 993 C C . VAL A 1 120 ? 2.276 32.263 20.931 1.00 78.06 120 VAL A C 1
ATOM 995 O O . VAL A 1 120 ? 3.087 32.599 20.072 1.00 78.06 120 VAL A O 1
ATOM 998 N N . GLY A 1 121 ? 1.663 33.146 21.717 1.00 79.56 121 GLY A N 1
ATOM 999 C CA . GLY A 1 121 ? 2.109 34.529 21.873 1.00 79.56 121 GLY A CA 1
ATOM 1000 C C . GLY A 1 121 ? 3.068 34.651 23.062 1.00 79.56 121 GLY A C 1
ATOM 1001 O O . GLY A 1 121 ? 2.867 33.937 24.045 1.00 79.56 121 GLY A O 1
ATOM 1002 N N . PRO A 1 122 ? 4.084 35.531 23.002 1.00 77.19 122 PRO A N 1
ATOM 1003 C CA . PRO A 1 122 ? 4.883 35.884 24.168 1.00 77.19 122 PRO A CA 1
ATOM 1004 C C . PRO A 1 122 ? 3.999 36.705 25.118 1.00 77.19 122 PRO A C 1
ATOM 1006 O O . PRO A 1 122 ? 3.797 37.901 24.912 1.00 77.19 122 PRO A O 1
ATOM 1009 N N . GLY A 1 123 ? 3.395 36.021 26.085 1.00 60.62 123 GLY A N 1
ATOM 1010 C CA . GLY A 1 123 ? 2.902 36.607 27.327 1.00 60.62 123 GLY A CA 1
ATOM 1011 C C . GLY A 1 123 ? 3.899 36.290 28.422 1.00 60.62 123 GLY A C 1
ATOM 1012 O O . GLY A 1 123 ? 4.233 35.090 28.537 1.00 60.62 123 GLY A O 1
#

pLDDT: mean 73.74, std 20.02, range [36.25, 97.69]

Foldseek 3Di:
DDDDDDDPPPVVCPPPDPDDDDDVPPVPVPDDDDDDDDDDDDDDPPDPDDPPDPPDDDDDDPPPPPDPPDDPVVVVVVVVVVVVVVVVVVVVVVDDPVRVVVVVVVVVVPDDPDPDDPDDDDD